Protein AF-A0A562V5W8-F1 (afdb_monomer_lite)

Radius of gyration: 15.0 Å; chains: 1; bounding box: 33×25×39 Å

Sequence (106 aa):
MSELDCLIMLSDASARGLRTVALLKEMVEERHVVHCRKMGVVFNRVQSGEDVLARSAGQIGVEIFGYVPQDPSVASYDLVGRSLAELPLDSAALEAVRGIVDNLGC

Secondary structure (DSSP, 8-state):
--EEEEEEEEEESSHHHHHHHHHHHHHHHTS-SSEEEEEEEEEEEE-S-HHHHHHHHHHHT-EEEEEEE--HHHHHHHHTT--GGGS-TT-HHHHHHHHHHHHH--

Structure (mmCIF, N/CA/C/O backbone):
data_AF-A0A562V5W8-F1
#
_entry.id   AF-A0A562V5W8-F1
#
loop_
_atom_site.group_PDB
_atom_site.id
_atom_site.type_symbol
_atom_site.label_atom_id
_atom_site.label_alt_id
_atom_site.label_comp_id
_atom_site.label_asym_id
_atom_site.label_entity_id
_atom_site.label_seq_id
_atom_site.pdbx_PDB_ins_code
_atom_site.Cartn_x
_atom_site.Cartn_y
_atom_site.Cartn_z
_atom_site.occupancy
_atom_site.B_iso_or_equiv
_atom_site.auth_seq_id
_atom_site.auth_comp_id
_atom_site.auth_asym_id
_atom_site.auth_atom_id
_atom_site.pdbx_PDB_model_num
ATOM 1 N N . MET A 1 1 ? -22.439 15.461 6.528 1.00 58.38 1 MET A N 1
ATOM 2 C CA . MET A 1 1 ? -21.117 14.807 6.633 1.00 58.38 1 MET A CA 1
ATOM 3 C C . MET A 1 1 ? -20.865 14.045 5.352 1.00 58.38 1 MET A C 1
ATOM 5 O O . MET A 1 1 ? -21.816 13.489 4.824 1.00 58.38 1 MET A O 1
ATOM 9 N N . SER A 1 2 ? -19.637 14.059 4.838 1.00 68.44 2 SER A N 1
ATOM 10 C CA . SER A 1 2 ? -19.242 13.179 3.736 1.00 68.44 2 SER A CA 1
ATOM 11 C C . SER A 1 2 ? -19.073 11.758 4.273 1.00 68.44 2 SER A C 1
ATOM 13 O O . SER A 1 2 ? -18.253 11.545 5.167 1.00 68.44 2 SER A O 1
ATOM 15 N N . GLU A 1 3 ? -19.861 10.817 3.760 1.00 83.81 3 GLU A N 1
ATOM 16 C CA . GLU A 1 3 ? -19.638 9.384 3.964 1.00 83.81 3 GLU A CA 1
ATOM 17 C C . GLU A 1 3 ? -18.676 8.864 2.896 1.00 83.81 3 GLU A C 1
ATOM 19 O O . GLU A 1 3 ? -18.797 9.221 1.723 1.00 83.81 3 GLU A O 1
ATOM 24 N N . LEU A 1 4 ? -17.727 8.027 3.309 1.00 88.44 4 LEU A N 1
ATOM 25 C CA . LEU A 1 4 ? -16.861 7.272 2.411 1.00 88.44 4 LEU A CA 1
ATOM 26 C C . LEU A 1 4 ? -17.211 5.784 2.493 1.00 88.44 4 LEU A C 1
ATOM 28 O O . LEU A 1 4 ? -17.340 5.223 3.581 1.00 88.44 4 LEU A O 1
ATOM 32 N N . ASP A 1 5 ? -17.297 5.105 1.357 1.00 91.31 5 ASP A N 1
ATOM 33 C CA . ASP A 1 5 ? -17.408 3.644 1.362 1.00 91.31 5 ASP A CA 1
ATOM 34 C C . ASP A 1 5 ? -16.081 3.002 1.790 1.00 91.31 5 ASP A C 1
ATOM 36 O O . ASP A 1 5 ? -16.054 2.155 2.685 1.00 91.31 5 ASP A O 1
ATOM 40 N N . CYS A 1 6 ? -14.961 3.483 1.243 1.00 92.44 6 CYS A N 1
ATOM 41 C CA . CYS A 1 6 ? -13.629 2.983 1.567 1.00 92.44 6 CYS A CA 1
ATOM 42 C C . CYS A 1 6 ? -12.610 4.107 1.770 1.00 92.44 6 CYS A C 1
ATOM 44 O O . CYS A 1 6 ? -12.483 5.007 0.940 1.00 92.44 6 CYS A O 1
ATOM 46 N N . LEU A 1 7 ? -11.841 4.014 2.854 1.00 94.06 7 LEU A N 1
ATOM 47 C CA . LEU A 1 7 ? -10.650 4.818 3.094 1.00 94.06 7 LEU A CA 1
ATOM 48 C C . LEU A 1 7 ? -9.394 3.963 2.889 1.00 94.06 7 LEU A C 1
ATOM 50 O O . LEU A 1 7 ? -9.064 3.105 3.708 1.00 94.06 7 LEU A O 1
ATOM 54 N N . ILE A 1 8 ? -8.672 4.237 1.805 1.00 95.88 8 ILE A N 1
ATOM 55 C CA . ILE A 1 8 ? -7.401 3.583 1.484 1.00 95.88 8 ILE A CA 1
ATOM 56 C C . ILE A 1 8 ? -6.258 4.528 1.848 1.00 95.88 8 ILE A C 1
ATOM 58 O O . ILE A 1 8 ? -6.101 5.594 1.252 1.00 95.88 8 ILE A O 1
ATOM 62 N N . MET A 1 9 ? -5.431 4.131 2.808 1.00 95.94 9 MET A N 1
ATOM 63 C CA . MET A 1 9 ? -4.215 4.852 3.167 1.00 95.94 9 MET A CA 1
ATOM 64 C C . MET A 1 9 ? -3.033 4.284 2.387 1.00 95.94 9 MET A C 1
ATOM 66 O O . MET A 1 9 ? -2.734 3.099 2.481 1.00 95.94 9 MET A O 1
ATOM 70 N N . LEU A 1 10 ? -2.328 5.127 1.637 1.00 96.50 10 LEU A N 1
ATOM 71 C CA . LEU A 1 10 ? -1.076 4.744 0.986 1.00 96.50 10 LEU A CA 1
ATOM 72 C C . LEU A 1 10 ? 0.097 5.085 1.904 1.00 96.50 10 LEU A C 1
ATOM 74 O O . LEU A 1 10 ? 0.217 6.220 2.365 1.00 96.50 10 LEU A O 1
ATOM 78 N N . SER A 1 11 ? 0.969 4.113 2.159 1.00 95.81 11 SER A N 1
ATOM 79 C CA . SER A 1 11 ? 2.133 4.299 3.028 1.00 95.81 11 SER A CA 1
ATOM 80 C C . SER A 1 11 ? 3.370 3.646 2.430 1.00 95.81 11 SER A C 1
ATOM 82 O O . SER A 1 11 ? 3.283 2.566 1.856 1.00 95.81 11 SER A O 1
ATOM 84 N N . ASP A 1 12 ? 4.532 4.280 2.546 1.00 90.81 12 ASP A N 1
ATOM 85 C CA . ASP A 1 12 ? 5.798 3.601 2.290 1.00 90.81 12 ASP A CA 1
ATOM 86 C C . ASP A 1 12 ? 6.057 2.530 3.363 1.00 90.81 12 ASP A C 1
ATOM 88 O O . ASP A 1 12 ? 5.568 2.621 4.490 1.00 90.81 12 ASP A O 1
ATOM 92 N N . ALA A 1 13 ? 6.853 1.512 3.030 1.00 89.81 13 ALA A N 1
ATOM 93 C CA . ALA A 1 13 ? 7.240 0.421 3.931 1.00 89.81 13 ALA A CA 1
ATOM 94 C C . ALA A 1 13 ? 8.220 0.863 5.046 1.00 89.81 13 ALA A C 1
ATOM 96 O O . ALA A 1 13 ? 9.279 0.266 5.239 1.00 89.81 13 ALA A O 1
ATOM 97 N N . SER A 1 14 ? 7.901 1.931 5.783 1.00 91.00 14 SER A N 1
ATOM 98 C CA . SER A 1 14 ? 8.726 2.462 6.867 1.00 91.00 14 SER A CA 1
ATOM 99 C C . SER A 1 14 ? 7.962 2.587 8.183 1.00 91.00 14 SER A C 1
ATOM 101 O O . SER A 1 14 ? 6.753 2.810 8.227 1.00 91.00 14 SER A O 1
ATOM 103 N N . ALA A 1 15 ? 8.696 2.524 9.298 1.00 89.75 15 ALA A N 1
ATOM 104 C CA . ALA A 1 15 ? 8.132 2.743 10.632 1.00 89.75 15 ALA A CA 1
ATOM 105 C C . ALA A 1 15 ? 7.478 4.132 10.782 1.00 89.75 15 ALA A C 1
ATOM 107 O O . ALA A 1 15 ? 6.534 4.303 11.551 1.00 89.75 15 ALA A O 1
ATOM 108 N N . ARG A 1 16 ? 7.971 5.132 10.037 1.00 92.50 16 ARG A N 1
ATOM 109 C CA . ARG A 1 16 ? 7.389 6.481 10.009 1.00 92.50 16 ARG A CA 1
ATOM 110 C C . ARG A 1 16 ? 6.057 6.485 9.267 1.00 92.50 16 ARG A C 1
ATOM 112 O O . ARG A 1 16 ? 5.097 7.031 9.800 1.00 92.50 16 ARG A O 1
ATOM 119 N N . GLY A 1 17 ? 5.994 5.838 8.102 1.00 93.81 17 GLY A N 1
ATOM 120 C CA . GLY A 1 17 ? 4.756 5.669 7.342 1.00 93.81 17 GLY A CA 1
ATOM 121 C C . GLY A 1 17 ? 3.67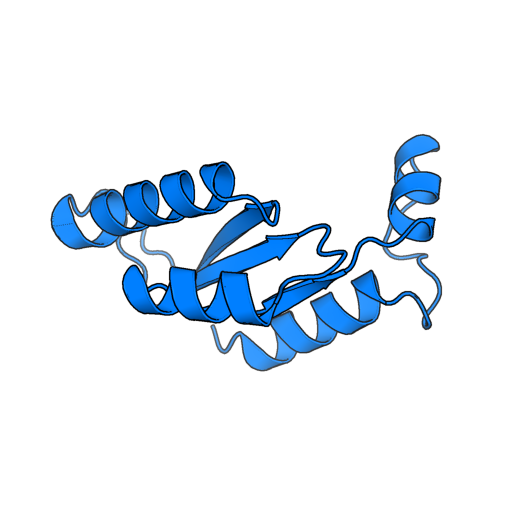2 4.991 8.179 1.00 93.81 17 GLY A C 1
ATOM 122 O O . GLY A 1 17 ? 2.559 5.504 8.297 1.00 93.81 17 GLY A O 1
ATOM 123 N N . LEU A 1 18 ? 4.035 3.918 8.881 1.00 93.62 18 LEU A N 1
ATOM 124 C CA . LEU A 1 18 ? 3.115 3.200 9.754 1.00 93.62 18 LEU A CA 1
ATOM 125 C C . LEU A 1 18 ? 2.609 4.048 10.935 1.00 93.62 18 LEU A C 1
ATOM 127 O O . LEU A 1 18 ? 1.434 3.987 11.294 1.00 93.62 18 LEU A O 1
ATOM 131 N N . ARG A 1 19 ? 3.471 4.883 11.528 1.00 94.62 19 ARG A N 1
ATOM 132 C CA . ARG A 1 19 ? 3.049 5.805 12.590 1.00 94.62 19 ARG A CA 1
ATOM 133 C C . ARG A 1 19 ? 2.017 6.814 12.086 1.00 94.62 19 ARG A C 1
ATOM 135 O O . ARG A 1 19 ? 1.077 7.124 12.810 1.00 94.62 19 ARG A O 1
ATOM 142 N N . THR A 1 20 ? 2.167 7.296 10.854 1.00 96.12 20 THR A N 1
ATOM 143 C CA . THR A 1 20 ? 1.165 8.160 10.216 1.00 96.12 20 THR A CA 1
ATOM 144 C C . THR A 1 20 ? -0.163 7.431 10.026 1.00 96.12 20 THR A C 1
ATOM 146 O O . THR A 1 20 ? -1.208 7.993 10.337 1.00 96.12 20 THR A O 1
ATOM 149 N N . VAL A 1 21 ? -0.134 6.168 9.590 1.00 97.00 21 VAL A N 1
ATOM 150 C CA . VAL A 1 21 ? -1.342 5.332 9.449 1.00 97.00 21 VAL A CA 1
ATOM 151 C C . VAL A 1 21 ? -2.073 5.178 10.787 1.00 97.00 21 VAL A C 1
ATOM 153 O O . VAL A 1 21 ? -3.291 5.327 10.835 1.00 97.00 21 VAL A O 1
ATOM 156 N N . ALA A 1 22 ? -1.345 4.959 11.887 1.00 95.62 22 ALA A N 1
ATOM 157 C CA . ALA A 1 22 ? -1.941 4.880 13.223 1.00 95.62 22 ALA A CA 1
ATOM 158 C C . ALA A 1 22 ? -2.660 6.179 13.630 1.00 95.62 22 ALA A C 1
ATOM 160 O O . ALA A 1 22 ? -3.769 6.130 14.155 1.00 95.62 22 ALA A O 1
ATOM 161 N N . LEU A 1 23 ? -2.054 7.337 13.345 1.00 95.25 23 LEU A N 1
ATOM 162 C CA . LEU A 1 23 ? -2.656 8.642 13.635 1.00 95.25 23 LEU A CA 1
ATOM 163 C C . LEU A 1 23 ? -3.926 8.880 12.809 1.00 95.25 23 LEU A C 1
ATOM 165 O O . LEU A 1 23 ? -4.922 9.364 13.337 1.00 95.25 23 LEU A O 1
ATOM 169 N N . LEU A 1 24 ? -3.912 8.523 11.521 1.00 94.50 24 LEU A N 1
ATOM 170 C CA . LEU A 1 24 ? -5.092 8.650 10.662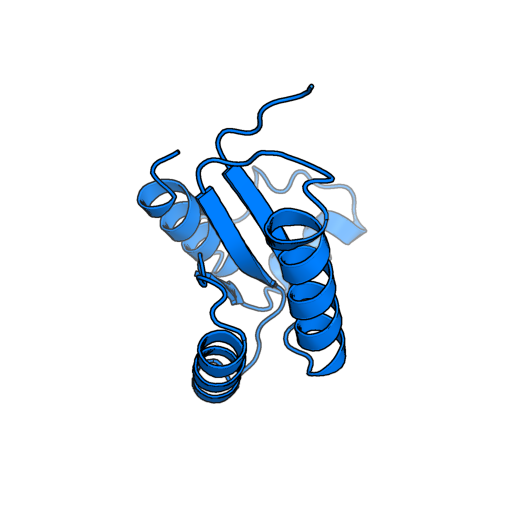 1.00 94.50 24 LEU A CA 1
ATOM 171 C C . LEU A 1 24 ? -6.235 7.751 11.142 1.00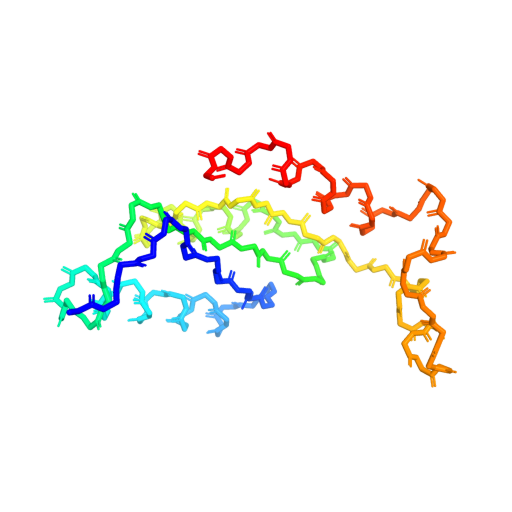 94.50 24 LEU A C 1
ATOM 173 O O . LEU A 1 24 ? -7.374 8.207 11.207 1.00 94.50 24 LEU A O 1
ATOM 177 N N . LYS A 1 25 ? -5.926 6.516 11.549 1.00 94.50 25 LYS A N 1
ATOM 178 C CA . LYS A 1 25 ? -6.901 5.602 12.151 1.00 94.50 25 LYS A CA 1
ATOM 179 C C . LYS A 1 25 ? -7.536 6.197 13.413 1.00 94.50 25 LYS A C 1
ATOM 181 O O . LYS A 1 25 ? -8.759 6.220 13.503 1.00 94.50 25 LYS A O 1
ATOM 186 N N . GLU A 1 26 ? -6.737 6.738 14.339 1.00 93.94 26 GLU A N 1
ATOM 187 C CA . GLU A 1 26 ? -7.238 7.426 15.547 1.00 93.94 26 GLU A CA 1
ATOM 188 C C . GLU A 1 26 ? -8.172 8.594 15.181 1.00 93.94 26 GLU A C 1
ATOM 190 O O . GLU A 1 26 ? -9.249 8.758 15.754 1.00 93.94 26 GLU A O 1
ATOM 195 N N . MET A 1 27 ? -7.801 9.405 14.186 1.00 92.38 27 MET A N 1
ATOM 196 C CA . MET A 1 27 ? -8.625 10.536 13.746 1.00 92.38 27 MET A CA 1
ATOM 197 C C . MET A 1 27 ? -9.978 10.102 13.165 1.00 92.38 27 MET A C 1
ATOM 199 O O . MET A 1 27 ? -10.976 10.805 13.338 1.00 92.38 27 MET A O 1
ATOM 203 N N . VAL A 1 28 ? -10.016 8.968 12.469 1.00 91.44 28 VAL A N 1
ATOM 204 C CA . VAL A 1 28 ? -11.242 8.426 11.876 1.00 91.44 28 VAL A CA 1
ATOM 205 C C . VAL A 1 28 ? -12.128 7.789 12.947 1.00 91.44 28 VAL A C 1
ATOM 207 O O . VAL A 1 28 ? -13.308 8.117 13.023 1.00 91.44 28 VAL A O 1
ATOM 210 N N . GLU A 1 29 ? -11.568 6.932 13.802 1.00 89.75 29 GLU A N 1
ATOM 211 C CA . GLU A 1 29 ? -12.336 6.148 14.779 1.00 89.75 29 GLU A CA 1
ATOM 212 C C . GLU A 1 29 ? -12.706 6.934 16.042 1.00 89.75 29 GLU A C 1
ATOM 214 O O . GLU A 1 29 ? -13.825 6.821 16.534 1.00 89.75 29 GLU A O 1
ATOM 219 N N . GLU A 1 30 ? -11.789 7.737 16.583 1.00 86.75 30 GLU A N 1
ATOM 220 C CA . GLU A 1 30 ? -12.007 8.421 17.863 1.00 86.75 30 GLU A CA 1
ATOM 221 C C . GLU A 1 30 ? -12.536 9.838 17.652 1.00 86.75 30 GLU A C 1
ATOM 223 O O . GLU A 1 30 ? -13.465 10.287 18.328 1.00 86.75 30 GLU A O 1
ATOM 228 N N . ARG A 1 31 ? -11.972 10.558 16.676 1.00 83.31 31 ARG A N 1
ATOM 229 C CA . ARG A 1 31 ? -12.305 11.972 16.434 1.00 83.31 31 ARG A CA 1
ATOM 230 C C . ARG A 1 31 ? -13.418 12.170 15.412 1.00 83.31 31 ARG A C 1
ATOM 2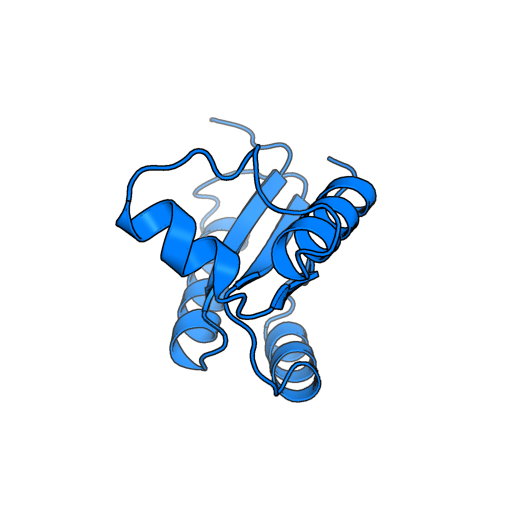32 O O . ARG A 1 31 ? -13.827 13.312 15.212 1.00 83.31 31 ARG A O 1
ATOM 239 N N . HIS A 1 32 ? -13.903 11.086 14.797 1.00 82.81 32 HIS A N 1
ATOM 240 C CA . HIS A 1 32 ? -15.030 11.077 13.860 1.00 82.81 32 HIS A CA 1
ATOM 241 C C . HIS A 1 32 ? -14.901 12.144 12.759 1.00 82.81 32 HIS A C 1
ATOM 243 O O . HIS A 1 32 ? -15.887 12.731 12.313 1.00 82.81 32 HIS A O 1
ATOM 249 N N . VAL A 1 33 ? -13.662 12.426 12.328 1.00 82.62 33 VAL A N 1
ATOM 250 C CA . VAL A 1 33 ? -13.381 13.460 11.316 1.00 82.62 33 VAL A CA 1
ATOM 251 C C . VAL A 1 33 ? -14.005 13.075 9.972 1.00 82.62 33 VAL A C 1
ATOM 253 O O . VAL A 1 33 ? -14.433 13.941 9.210 1.00 82.62 33 VAL A O 1
ATOM 256 N N . VAL A 1 34 ? -14.085 11.770 9.702 1.00 84.31 34 VAL A N 1
ATOM 257 C CA . VAL A 1 34 ? -14.722 11.165 8.531 1.00 84.31 34 VAL A CA 1
ATOM 258 C C . VAL A 1 34 ? -15.433 9.888 8.977 1.00 84.31 34 VAL A C 1
ATOM 260 O O . VAL A 1 34 ? -14.911 9.165 9.821 1.00 84.31 34 VAL A O 1
ATOM 263 N N . HIS A 1 35 ? -16.593 9.585 8.390 1.00 86.50 35 HIS A N 1
ATOM 264 C CA . HIS A 1 35 ? -17.218 8.269 8.523 1.00 86.50 35 HIS A CA 1
ATOM 265 C C . HIS A 1 35 ? -16.896 7.424 7.298 1.00 86.50 35 HIS A C 1
ATOM 267 O O . HIS A 1 35 ? -17.232 7.814 6.178 1.00 86.50 35 HIS A O 1
ATOM 273 N N . CYS A 1 36 ? -16.263 6.271 7.514 1.00 89.50 36 CYS A N 1
ATOM 274 C CA . CYS A 1 36 ? -15.990 5.300 6.462 1.00 89.50 36 CYS A CA 1
ATOM 275 C C . CYS A 1 36 ? -16.468 3.896 6.840 1.00 89.50 36 CYS A C 1
ATOM 277 O O . CYS A 1 36 ? -16.303 3.481 7.988 1.00 89.50 36 CYS A O 1
ATOM 279 N N . ARG A 1 37 ? -17.035 3.154 5.879 1.00 89.62 37 ARG A N 1
ATOM 280 C CA . ARG A 1 37 ? -17.482 1.765 6.106 1.00 89.62 37 ARG A CA 1
ATOM 281 C C . ARG A 1 37 ? -16.310 0.793 6.210 1.00 89.62 37 ARG A C 1
ATOM 283 O O . ARG A 1 37 ? -16.351 -0.120 7.028 1.00 89.62 37 ARG A O 1
ATOM 290 N N . LYS A 1 38 ? -15.272 1.001 5.396 1.00 92.56 38 LYS A N 1
ATOM 291 C CA . LYS A 1 38 ? -14.044 0.199 5.387 1.00 92.56 38 LYS A CA 1
ATOM 292 C C . LYS A 1 38 ? -12.814 1.106 5.400 1.00 92.56 38 LYS A C 1
ATOM 294 O O . LYS A 1 38 ? -12.807 2.141 4.737 1.00 92.56 38 LYS A O 1
ATOM 299 N N . MET A 1 39 ? -11.776 0.725 6.142 1.00 94.75 39 MET A N 1
ATOM 300 C CA . MET A 1 39 ? -10.517 1.469 6.224 1.00 94.75 39 MET A CA 1
ATOM 301 C C . MET A 1 39 ? -9.332 0.511 6.291 1.00 94.75 39 MET A C 1
ATOM 303 O O . MET A 1 39 ? -9.364 -0.461 7.038 1.00 94.75 39 MET A O 1
ATOM 307 N N . GLY A 1 40 ? -8.267 0.827 5.561 1.00 96.25 40 GLY A N 1
ATOM 308 C CA . GLY A 1 40 ? -7.056 0.020 5.563 1.00 96.25 40 GLY A CA 1
ATOM 309 C C . GLY A 1 40 ? -5.889 0.697 4.867 1.00 96.25 40 GLY A C 1
ATOM 310 O O . GLY A 1 40 ? -5.993 1.823 4.375 1.00 96.25 40 GLY A O 1
ATOM 311 N N . VAL A 1 41 ? -4.751 0.010 4.860 1.00 97.69 41 VAL A N 1
ATOM 312 C CA . VAL A 1 41 ? -3.489 0.499 4.304 1.00 97.69 41 VAL A CA 1
ATOM 313 C C . VAL A 1 41 ? -3.032 -0.353 3.123 1.00 97.69 41 VAL A C 1
ATOM 315 O O . VAL A 1 41 ? -3.093 -1.581 3.158 1.00 97.69 41 VAL A O 1
ATOM 318 N N . VAL A 1 42 ? -2.529 0.313 2.088 1.00 98.12 42 VAL A N 1
ATOM 319 C CA . VAL A 1 42 ? -1.721 -0.289 1.027 1.00 98.12 42 VAL A CA 1
ATOM 320 C C . VAL A 1 42 ? -0.281 0.173 1.219 1.00 98.12 42 VAL A C 1
ATOM 322 O O . VAL A 1 42 ? 0.009 1.374 1.175 1.00 98.12 42 VAL A O 1
ATOM 325 N N . PHE A 1 43 ? 0.630 -0.777 1.429 1.00 97.50 43 PHE A N 1
ATOM 326 C CA . PHE A 1 43 ? 2.056 -0.470 1.510 1.00 97.50 43 PHE A CA 1
ATOM 327 C C . PHE A 1 43 ? 2.653 -0.403 0.111 1.00 97.50 43 PHE A C 1
ATOM 329 O O . PHE A 1 43 ? 2.634 -1.382 -0.627 1.00 97.50 43 PHE A O 1
ATOM 336 N N . ASN A 1 44 ? 3.191 0.753 -0.254 1.00 95.38 44 ASN A N 1
ATOM 337 C CA . ASN A 1 44 ? 3.784 1.006 -1.557 1.00 95.38 44 ASN A CA 1
ATOM 338 C C . ASN A 1 44 ? 5.311 0.861 -1.516 1.00 95.38 44 ASN A C 1
ATOM 340 O O . ASN A 1 44 ? 5.945 1.128 -0.490 1.00 95.38 44 ASN A O 1
ATOM 344 N N . ARG A 1 45 ? 5.903 0.522 -2.668 1.00 93.44 45 ARG A N 1
ATOM 345 C CA . ARG A 1 45 ? 7.357 0.400 -2.873 1.00 93.44 45 ARG A CA 1
ATOM 346 C C . ARG A 1 45 ? 8.012 -0.595 -1.914 1.00 93.44 45 ARG A C 1
ATOM 348 O O . ARG A 1 45 ? 9.120 -0.373 -1.421 1.00 93.44 45 ARG A O 1
ATOM 355 N N . VAL A 1 46 ? 7.312 -1.689 -1.630 1.00 94.81 46 VAL A N 1
ATOM 356 C CA . VAL A 1 46 ? 7.799 -2.733 -0.729 1.00 94.81 46 VAL A CA 1
ATOM 357 C C . VAL A 1 46 ? 8.916 -3.499 -1.439 1.00 94.81 46 VAL A C 1
ATOM 359 O O . VAL A 1 46 ? 8.753 -3.960 -2.565 1.00 94.81 46 VAL A O 1
ATOM 362 N N . GLN A 1 47 ? 10.084 -3.578 -0.807 1.00 93.12 47 GLN A N 1
ATOM 363 C CA . GLN A 1 47 ? 11.227 -4.353 -1.315 1.00 93.12 47 GLN A CA 1
ATOM 364 C C . GLN A 1 47 ? 11.450 -5.632 -0.504 1.00 93.12 47 GLN A C 1
ATOM 366 O O . GLN A 1 47 ? 11.993 -6.603 -1.015 1.00 93.12 47 GLN A O 1
ATOM 371 N N . SER A 1 48 ? 11.100 -5.591 0.782 1.00 91.38 48 SER A N 1
ATOM 372 C CA . SER A 1 48 ? 11.124 -6.708 1.725 1.00 91.38 48 SER A CA 1
ATOM 373 C C . SER A 1 48 ? 10.458 -6.278 3.035 1.00 91.38 48 SER A C 1
ATOM 375 O O . SER A 1 48 ? 10.230 -5.085 3.266 1.00 91.38 48 SER A O 1
ATOM 377 N N . GLY A 1 49 ? 10.212 -7.237 3.927 1.00 90.69 49 GLY A N 1
ATOM 378 C CA . GLY A 1 49 ? 9.785 -6.967 5.301 1.00 90.69 49 GLY A CA 1
ATOM 379 C C . GLY A 1 49 ? 8.271 -6.977 5.501 1.00 90.69 49 GLY A C 1
ATOM 380 O O . GLY A 1 49 ? 7.788 -6.441 6.497 1.00 90.69 49 GLY A O 1
ATOM 381 N N . GLU A 1 50 ? 7.532 -7.615 4.599 1.00 93.81 50 GLU A N 1
ATOM 382 C CA . GLU A 1 50 ? 6.086 -7.827 4.655 1.00 93.81 50 GLU A CA 1
ATOM 383 C C . GLU A 1 50 ? 5.659 -8.401 6.009 1.00 93.81 50 GLU A C 1
ATOM 385 O O . GLU A 1 50 ? 4.736 -7.877 6.625 1.00 93.81 50 GLU A O 1
ATOM 390 N N . ASP A 1 51 ? 6.395 -9.382 6.541 1.00 95.06 51 ASP A N 1
ATOM 391 C CA . ASP A 1 51 ? 6.126 -9.975 7.858 1.00 95.06 51 ASP A CA 1
ATOM 392 C C . ASP A 1 51 ? 6.231 -8.958 9.001 1.00 95.06 51 ASP A C 1
ATOM 394 O O . ASP A 1 51 ? 5.483 -9.011 9.979 1.00 95.06 51 ASP A O 1
ATOM 398 N N . VAL A 1 52 ? 7.198 -8.040 8.913 1.00 94.31 52 VAL A N 1
ATOM 399 C CA . VAL A 1 52 ? 7.387 -6.984 9.914 1.00 94.31 52 VAL A CA 1
ATOM 400 C C . VAL A 1 52 ? 6.230 -5.996 9.821 1.00 94.31 52 VAL A C 1
ATOM 402 O O . VAL A 1 52 ? 5.617 -5.687 10.841 1.00 94.31 52 VAL A O 1
ATOM 405 N N . LEU A 1 53 ? 5.894 -5.559 8.604 1.00 94.44 53 LEU A N 1
ATOM 406 C CA . LEU A 1 53 ? 4.769 -4.662 8.342 1.00 94.44 53 LEU A CA 1
ATOM 407 C C . LEU A 1 53 ? 3.444 -5.273 8.802 1.00 94.44 53 LEU A C 1
ATOM 409 O O . LEU A 1 53 ? 2.666 -4.587 9.457 1.00 94.44 53 LEU A O 1
ATOM 413 N N . ALA A 1 54 ? 3.217 -6.560 8.531 1.00 95.75 54 ALA A N 1
ATOM 414 C CA . ALA A 1 54 ? 2.025 -7.289 8.947 1.00 95.75 54 ALA A CA 1
ATOM 415 C C . ALA A 1 54 ? 1.886 -7.317 10.471 1.00 95.75 54 ALA A C 1
ATOM 417 O O . ALA A 1 54 ? 0.833 -6.970 11.008 1.00 95.75 54 ALA A O 1
ATOM 418 N N . ARG A 1 55 ? 2.967 -7.655 11.189 1.00 96.25 55 ARG A N 1
ATOM 419 C CA . ARG A 1 55 ? 2.967 -7.626 12.659 1.00 96.25 55 ARG A CA 1
ATOM 420 C C . ARG A 1 55 ? 2.681 -6.229 13.198 1.00 96.25 55 ARG A C 1
ATOM 422 O O . ARG A 1 55 ? 1.867 -6.086 14.106 1.00 96.25 55 ARG A O 1
ATOM 429 N N . SER A 1 56 ? 3.339 -5.206 12.661 1.00 94.81 56 SER A N 1
ATOM 430 C CA . SER A 1 56 ? 3.187 -3.843 13.165 1.00 94.81 56 SER A CA 1
ATOM 431 C C . SER A 1 56 ? 1.817 -3.237 12.828 1.00 94.81 56 SER A C 1
ATOM 433 O O . SER A 1 56 ? 1.233 -2.563 13.672 1.00 94.81 56 SER A O 1
ATOM 435 N N . ALA A 1 57 ? 1.254 -3.526 11.653 1.00 95.56 57 ALA A N 1
ATOM 436 C CA . ALA A 1 57 ? -0.124 -3.170 11.315 1.00 95.56 57 ALA A CA 1
ATOM 437 C C . ALA A 1 57 ? -1.132 -3.873 12.240 1.00 95.56 57 ALA A C 1
ATOM 439 O O . ALA A 1 57 ? -2.047 -3.228 12.752 1.00 95.56 57 ALA A O 1
ATOM 440 N N . GLY A 1 58 ? -0.904 -5.155 12.548 1.00 96.06 58 GLY A N 1
ATOM 441 C CA . GLY A 1 58 ? -1.704 -5.909 13.516 1.00 96.06 58 GLY A CA 1
ATOM 442 C C . GLY A 1 58 ? -1.684 -5.303 14.924 1.00 96.06 58 GLY A C 1
ATOM 443 O O . GLY A 1 58 ? -2.722 -5.239 15.572 1.00 96.06 58 GLY A O 1
ATOM 444 N N . GLN A 1 59 ? -0.539 -4.782 15.380 1.00 94.94 59 GLN A N 1
ATOM 445 C CA . GLN A 1 59 ? -0.435 -4.073 16.667 1.00 94.94 59 GLN A CA 1
ATOM 446 C C . GLN A 1 59 ? -1.246 -2.769 16.707 1.00 94.94 59 GLN A C 1
ATOM 448 O O . GLN A 1 59 ? -1.726 -2.381 17.768 1.00 94.94 59 GLN A O 1
ATOM 453 N N . ILE A 1 60 ? -1.393 -2.096 15.565 1.00 94.00 60 ILE A N 1
ATOM 454 C CA . ILE A 1 60 ? -2.184 -0.862 15.417 1.00 94.00 60 ILE A CA 1
ATOM 455 C C . ILE A 1 60 ? -3.674 -1.179 15.192 1.00 94.00 60 ILE A C 1
ATOM 457 O O . ILE A 1 60 ? -4.536 -0.321 15.386 1.00 94.00 60 ILE A O 1
ATOM 461 N N . GLY A 1 61 ? -3.985 -2.414 14.790 1.00 95.44 61 GLY A N 1
ATOM 462 C CA . GLY A 1 61 ? -5.330 -2.847 14.427 1.00 95.44 61 GLY A CA 1
ATOM 463 C C . GLY A 1 61 ? -5.806 -2.273 13.092 1.00 95.44 61 GLY A C 1
ATOM 464 O O . GLY A 1 61 ? -7.001 -2.059 12.928 1.00 95.44 61 GLY A O 1
ATOM 465 N N . VAL A 1 62 ? -4.893 -1.963 12.164 1.00 95.62 62 VAL A N 1
ATOM 466 C CA . VAL A 1 62 ? -5.247 -1.484 10.818 1.00 95.62 62 VAL A CA 1
ATOM 467 C C . VAL A 1 62 ? -5.261 -2.647 9.825 1.00 95.62 62 VAL A C 1
ATOM 469 O O . VAL A 1 62 ? -4.323 -3.445 9.789 1.00 95.62 62 VAL A O 1
ATOM 472 N N . GLU A 1 63 ? -6.321 -2.748 9.018 1.00 95.94 63 GLU A N 1
ATOM 473 C CA . GLU A 1 63 ? -6.414 -3.741 7.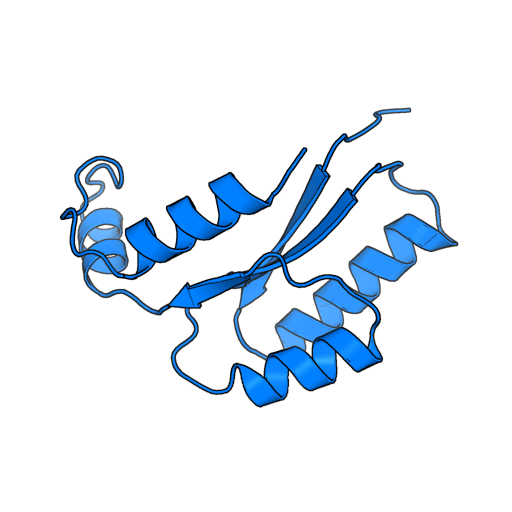942 1.00 95.94 63 GLU A CA 1
ATOM 474 C C . GLU A 1 63 ? -5.384 -3.430 6.851 1.00 95.94 63 GLU A C 1
ATOM 476 O O . GLU A 1 63 ? -5.201 -2.276 6.460 1.00 95.94 63 GLU A O 1
ATOM 481 N N . ILE A 1 64 ? -4.709 -4.459 6.345 1.00 97.00 64 ILE A N 1
ATOM 482 C CA . ILE A 1 6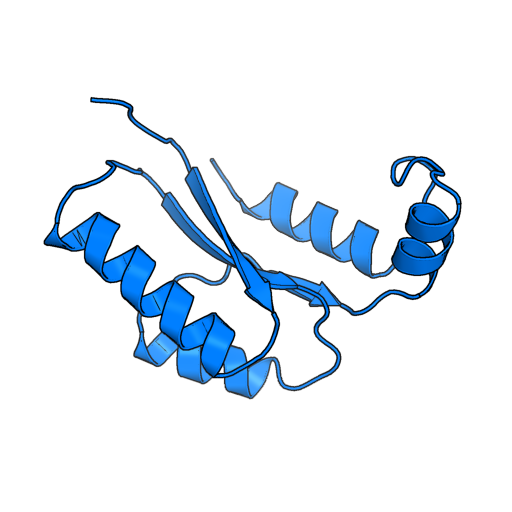4 ? -3.804 -4.331 5.204 1.00 97.00 64 ILE A CA 1
ATOM 483 C C . ILE A 1 64 ? -4.565 -4.775 3.964 1.00 97.00 64 ILE A C 1
ATOM 485 O O . ILE A 1 64 ? -4.918 -5.944 3.842 1.00 97.00 64 ILE A O 1
ATOM 489 N N . PHE A 1 65 ? -4.784 -3.850 3.036 1.00 97.56 65 PHE A N 1
ATOM 490 C CA . PHE A 1 65 ? -5.404 -4.156 1.748 1.00 97.56 65 PHE A CA 1
ATOM 491 C C . PHE A 1 65 ? -4.412 -4.784 0.769 1.00 97.56 65 PHE A C 1
ATOM 493 O O . PHE A 1 65 ? -4.816 -5.533 -0.113 1.00 97.56 65 PHE A O 1
ATOM 500 N N . GLY A 1 66 ? -3.113 -4.522 0.943 1.00 97.31 66 GLY A N 1
ATOM 501 C CA . GLY A 1 66 ? -2.053 -5.275 0.281 1.00 97.31 66 GLY A CA 1
ATOM 502 C C . GLY A 1 66 ? -0.723 -4.537 0.200 1.00 97.31 66 GLY A C 1
ATOM 503 O O . GLY A 1 66 ? -0.514 -3.492 0.823 1.00 97.31 66 GLY A O 1
ATOM 504 N N . TYR A 1 67 ? 0.178 -5.112 -0.591 1.00 97.50 67 TYR A N 1
ATOM 505 C CA . TYR A 1 67 ? 1.545 -4.645 -0.788 1.00 97.50 67 TYR A CA 1
ATOM 506 C C . TYR A 1 67 ? 1.788 -4.437 -2.279 1.00 97.50 67 TYR A C 1
ATOM 508 O O . TYR A 1 67 ? 1.590 -5.355 -3.069 1.00 97.50 67 TYR A O 1
ATOM 516 N N . VAL A 1 68 ? 2.236 -3.246 -2.660 1.00 97.19 68 VAL A N 1
ATOM 517 C CA . VAL A 1 68 ? 2.702 -2.953 -4.015 1.00 97.19 68 VAL A CA 1
ATOM 518 C C . VAL A 1 68 ? 4.230 -3.002 -3.996 1.00 97.19 68 VAL A C 1
ATOM 520 O O . VAL A 1 68 ? 4.854 -2.188 -3.297 1.00 97.19 68 VAL A O 1
ATOM 523 N N . PRO A 1 69 ? 4.856 -3.948 -4.717 1.00 95.94 69 PRO A N 1
ATOM 524 C CA . PRO A 1 69 ? 6.301 -4.080 -4.722 1.00 95.94 69 PRO A CA 1
ATOM 525 C C . PRO A 1 69 ? 6.967 -2.894 -5.424 1.00 95.94 69 PRO A C 1
ATOM 527 O O . PRO A 1 69 ? 6.366 -2.195 -6.243 1.00 95.94 69 PRO A O 1
ATOM 530 N N . GLN A 1 70 ? 8.242 -2.665 -5.116 1.00 95.00 70 GLN A N 1
ATOM 531 C CA . GLN A 1 70 ? 9.062 -1.739 -5.889 1.00 95.00 70 GLN A CA 1
ATOM 532 C C . GLN A 1 70 ? 9.223 -2.263 -7.324 1.00 95.00 70 GLN A C 1
ATOM 534 O O . GLN A 1 70 ? 9.819 -3.315 -7.540 1.00 95.00 70 GLN A O 1
ATOM 539 N N . ASP A 1 71 ? 8.750 -1.490 -8.301 1.00 94.81 71 ASP A N 1
ATOM 540 C CA . ASP A 1 71 ? 8.809 -1.847 -9.719 1.00 94.81 71 ASP A CA 1
ATOM 541 C C . ASP A 1 71 ? 9.549 -0.756 -10.523 1.00 94.81 71 ASP A C 1
ATOM 543 O O . ASP A 1 71 ? 9.077 0.386 -10.609 1.00 94.81 71 ASP A O 1
ATOM 547 N N . PRO A 1 72 ? 10.723 -1.063 -11.110 1.00 93.50 72 PRO A N 1
ATOM 548 C CA . PRO A 1 72 ? 11.476 -0.113 -11.927 1.00 93.50 72 PRO A CA 1
ATOM 549 C C . PRO A 1 72 ? 10.717 0.386 -13.163 1.00 93.50 72 PRO A C 1
ATOM 551 O O . PRO A 1 72 ? 10.951 1.516 -13.599 1.00 93.50 72 PRO A O 1
ATOM 554 N N . SER A 1 73 ? 9.809 -0.422 -13.724 1.00 94.12 73 SER A N 1
ATOM 555 C CA . SER A 1 73 ? 9.033 -0.037 -14.906 1.00 94.12 73 SER A CA 1
ATOM 556 C C . SER A 1 73 ? 8.134 1.160 -14.599 1.00 94.12 73 SER A C 1
ATOM 558 O O . SER A 1 73 ? 8.159 2.138 -15.346 1.00 94.12 73 SER A O 1
ATOM 560 N N . VAL A 1 74 ? 7.476 1.160 -13.434 1.00 95.00 74 VAL A N 1
ATOM 561 C CA . VAL A 1 74 ? 6.661 2.280 -12.940 1.00 95.00 74 VAL A CA 1
ATOM 562 C C . VAL A 1 74 ? 7.484 3.564 -12.881 1.00 95.00 74 VAL A C 1
ATOM 564 O O . VAL A 1 74 ? 7.071 4.579 -13.434 1.00 95.00 74 VAL A O 1
ATOM 567 N N . ALA A 1 75 ? 8.676 3.516 -12.277 1.00 92.19 75 ALA A N 1
ATOM 568 C CA . ALA A 1 75 ? 9.548 4.685 -12.171 1.00 92.19 75 ALA A CA 1
ATOM 569 C C . ALA A 1 75 ? 10.014 5.196 -13.545 1.00 92.19 75 ALA A C 1
ATOM 571 O O . ALA A 1 75 ? 10.062 6.401 -13.771 1.00 92.19 75 ALA A O 1
ATOM 572 N N . SER A 1 76 ? 10.343 4.292 -14.474 1.00 94.81 76 SER A N 1
ATOM 573 C CA . SER A 1 76 ? 10.779 4.675 -15.822 1.00 94.81 76 SER A CA 1
ATOM 574 C C . SER A 1 76 ? 9.664 5.312 -16.657 1.00 94.81 76 SER A C 1
ATOM 576 O O . SER A 1 76 ? 9.936 6.244 -17.409 1.00 94.81 76 SER A O 1
ATOM 578 N N . TYR A 1 77 ? 8.419 4.845 -16.508 1.00 96.50 77 TYR A N 1
ATOM 579 C CA . TYR A 1 77 ? 7.258 5.394 -17.210 1.00 96.50 77 TYR A CA 1
ATOM 580 C C . TYR A 1 77 ? 6.882 6.759 -16.634 1.00 96.50 77 TYR A C 1
ATOM 582 O O . TYR A 1 77 ? 6.715 7.712 -17.394 1.00 96.50 77 TYR A O 1
ATOM 590 N N . ASP A 1 78 ? 6.840 6.867 -15.303 1.00 93.94 78 ASP A N 1
ATOM 591 C CA . ASP A 1 78 ? 6.582 8.122 -14.591 1.00 93.94 78 ASP A CA 1
ATOM 592 C C . ASP A 1 78 ? 7.604 9.206 -14.973 1.00 93.94 78 ASP A C 1
ATOM 594 O O . ASP A 1 78 ? 7.230 10.326 -15.318 1.00 93.94 78 ASP A O 1
ATOM 598 N N . LEU A 1 79 ? 8.894 8.847 -15.041 1.00 95.50 79 LEU A N 1
ATOM 599 C CA . LEU A 1 79 ? 9.984 9.772 -15.374 1.00 95.50 79 LEU A CA 1
ATOM 600 C C . LEU A 1 79 ? 9.823 10.452 -16.743 1.00 95.50 79 LEU A C 1
ATOM 602 O O . LEU A 1 79 ? 10.240 11.598 -16.910 1.00 95.50 79 LEU A O 1
ATOM 606 N N . VAL A 1 80 ? 9.247 9.758 -17.726 1.00 96.75 80 VAL A N 1
ATOM 607 C CA . VAL A 1 80 ? 9.050 10.285 -19.089 1.00 96.75 80 VAL A CA 1
ATOM 608 C C . VAL A 1 80 ? 7.605 10.720 -19.358 1.00 96.75 80 VAL A C 1
ATOM 610 O O . VAL A 1 80 ? 7.267 11.037 -20.497 1.00 96.75 80 VAL A O 1
ATOM 613 N N . GLY A 1 81 ? 6.746 10.732 -18.332 1.00 94.88 81 GLY A N 1
ATOM 614 C CA . GLY A 1 81 ? 5.332 11.096 -18.456 1.00 94.88 81 GLY A CA 1
ATOM 615 C C . GLY A 1 81 ? 4.504 10.103 -19.275 1.00 94.88 81 GLY A C 1
ATOM 616 O O . GLY A 1 81 ? 3.487 10.476 -19.861 1.00 94.88 81 GLY A O 1
ATOM 617 N N . ARG A 1 82 ? 4.942 8.843 -19.358 1.00 96.19 82 ARG A N 1
ATOM 618 C CA . ARG A 1 82 ? 4.229 7.786 -20.077 1.00 96.19 82 ARG A CA 1
ATOM 619 C C . ARG A 1 82 ? 3.117 7.207 -19.205 1.00 96.19 82 ARG A C 1
ATOM 621 O O . ARG A 1 82 ? 3.290 7.009 -18.006 1.00 96.19 82 ARG A O 1
ATOM 628 N N . SER A 1 83 ? 1.975 6.903 -19.821 1.00 95.19 83 SER A N 1
ATOM 629 C CA . SER A 1 83 ? 0.812 6.346 -19.124 1.00 95.19 83 SER A CA 1
ATOM 630 C C . SER A 1 83 ? 1.136 5.020 -18.426 1.00 95.19 83 SER A C 1
ATOM 632 O O . SER A 1 83 ? 1.592 4.076 -19.068 1.00 95.19 83 SER A O 1
ATOM 634 N N . LEU A 1 84 ? 0.820 4.910 -17.129 1.00 93.31 84 LEU A N 1
ATOM 635 C CA . LEU A 1 84 ? 0.946 3.653 -16.376 1.00 93.31 84 LEU A CA 1
ATOM 636 C C . LEU A 1 84 ? -0.065 2.582 -16.827 1.00 93.31 84 LEU A C 1
ATOM 638 O O . LEU A 1 84 ? 0.118 1.405 -16.533 1.00 93.31 84 LEU A O 1
ATOM 642 N N . ALA A 1 85 ? -1.106 2.956 -17.580 1.00 90.81 85 ALA A N 1
ATOM 643 C CA . ALA A 1 85 ? -2.016 1.987 -18.197 1.00 90.81 85 ALA A CA 1
ATOM 644 C C . ALA A 1 85 ? -1.337 1.155 -19.302 1.00 90.81 85 ALA A C 1
ATOM 646 O O . ALA A 1 85 ? -1.856 0.114 -19.694 1.00 90.81 85 ALA A O 1
ATOM 647 N N . GLU A 1 86 ? -0.182 1.609 -19.795 1.00 93.50 86 GLU A N 1
ATOM 648 C CA . GLU A 1 86 ? 0.641 0.904 -20.780 1.00 93.50 86 GLU A CA 1
ATOM 649 C C . GLU A 1 86 ? 1.739 0.048 -20.136 1.00 93.50 86 GLU A C 1
ATOM 651 O O . GLU A 1 86 ? 2.620 -0.442 -20.847 1.00 93.50 86 GLU A O 1
ATOM 656 N N . LEU A 1 87 ? 1.733 -0.102 -18.805 1.00 94.75 87 LEU A N 1
ATOM 657 C CA . LEU A 1 87 ? 2.688 -0.976 -18.135 1.00 94.75 87 LEU A CA 1
ATOM 658 C C . LEU A 1 87 ? 2.603 -2.401 -18.707 1.00 94.75 87 LEU A C 1
ATOM 660 O O . LEU A 1 87 ? 1.504 -2.879 -19.016 1.00 94.75 87 LEU A O 1
ATOM 664 N N . PRO A 1 88 ? 3.748 -3.091 -18.834 1.00 92.50 88 PRO A N 1
ATOM 665 C CA . PRO A 1 88 ? 3.772 -4.491 -19.228 1.00 92.50 88 PRO A CA 1
ATOM 666 C C . PRO A 1 88 ? 2.857 -5.345 -18.339 1.00 92.50 88 PRO A C 1
ATOM 668 O O . PRO A 1 88 ? 2.728 -5.094 -17.140 1.00 92.50 88 PRO A O 1
ATOM 671 N N . LEU A 1 89 ? 2.218 -6.366 -18.919 1.00 88.88 89 LEU A N 1
ATOM 672 C CA . LEU A 1 89 ? 1.301 -7.247 -18.179 1.00 88.88 89 LEU A CA 1
ATOM 673 C C . LEU A 1 89 ? 1.999 -8.050 -17.070 1.00 88.88 89 LEU A C 1
ATOM 675 O O . LEU A 1 89 ? 1.320 -8.511 -16.159 1.00 88.88 89 LEU A O 1
ATOM 679 N N . ASP A 1 90 ? 3.318 -8.201 -17.153 1.00 89.56 90 ASP A N 1
ATOM 680 C CA . ASP A 1 90 ? 4.206 -8.827 -16.171 1.00 89.56 90 ASP A CA 1
ATOM 681 C C . ASP A 1 90 ? 4.789 -7.828 -15.149 1.00 89.56 90 ASP A C 1
ATOM 683 O O . ASP A 1 90 ? 5.665 -8.187 -14.364 1.00 89.56 90 ASP A O 1
ATOM 687 N N . SER A 1 91 ? 4.314 -6.574 -15.123 1.00 95.19 91 SER A N 1
ATOM 688 C CA . SER A 1 91 ? 4.641 -5.625 -14.053 1.00 95.19 91 SER A CA 1
ATOM 689 C C . SER A 1 91 ? 4.109 -6.141 -12.716 1.00 95.19 91 SER A C 1
ATOM 691 O O . SER A 1 91 ? 2.898 -6.229 -12.500 1.00 95.19 91 SER A O 1
ATOM 693 N N . ALA A 1 92 ? 5.023 -6.413 -11.784 1.00 94.69 92 ALA A N 1
ATOM 694 C CA . ALA A 1 92 ? 4.683 -6.880 -10.443 1.00 94.69 92 ALA A CA 1
ATOM 695 C C . ALA A 1 92 ? 3.837 -5.850 -9.674 1.00 94.69 92 ALA A C 1
ATOM 697 O O . ALA A 1 92 ? 2.959 -6.221 -8.896 1.00 94.69 92 ALA A O 1
ATOM 698 N N . ALA A 1 93 ? 4.063 -4.550 -9.906 1.00 95.81 93 ALA A N 1
ATOM 699 C CA . ALA A 1 93 ? 3.220 -3.508 -9.325 1.00 95.81 93 ALA A CA 1
ATOM 700 C C . ALA A 1 93 ? 1.794 -3.541 -9.896 1.00 95.81 93 ALA A C 1
ATOM 702 O O . ALA A 1 93 ? 0.833 -3.423 -9.135 1.00 95.81 93 ALA A O 1
ATOM 703 N N . LEU A 1 94 ? 1.643 -3.727 -11.213 1.00 95.19 94 LEU A N 1
ATOM 704 C CA . LEU A 1 94 ? 0.330 -3.817 -11.854 1.00 95.19 94 LEU A CA 1
ATOM 705 C C . LEU A 1 94 ? -0.444 -5.059 -11.394 1.00 95.19 94 LEU A C 1
ATOM 707 O O . LEU A 1 94 ? -1.635 -4.960 -11.099 1.00 95.19 94 LEU A O 1
ATOM 711 N N . GLU A 1 95 ? 0.222 -6.211 -11.314 1.00 95.06 95 GLU A N 1
ATOM 712 C CA . GLU A 1 95 ? -0.367 -7.456 -10.812 1.00 95.06 95 GLU A CA 1
ATOM 713 C C . GLU A 1 95 ? -0.845 -7.302 -9.362 1.00 95.06 95 GLU A C 1
ATOM 715 O O . GLU A 1 95 ? -1.999 -7.606 -9.054 1.00 95.06 95 GLU A O 1
ATOM 720 N N . ALA A 1 96 ? -0.001 -6.738 -8.490 1.00 96.31 96 ALA A N 1
ATOM 721 C CA . ALA A 1 96 ? -0.353 -6.491 -7.097 1.00 96.31 96 ALA A CA 1
ATOM 722 C C . ALA A 1 96 ? -1.561 -5.553 -6.961 1.00 96.31 96 ALA A C 1
ATOM 724 O O . ALA A 1 96 ? -2.488 -5.844 -6.207 1.00 96.31 96 ALA A O 1
ATOM 725 N N . VAL A 1 97 ? -1.592 -4.447 -7.713 1.00 95.44 97 VAL A N 1
ATOM 726 C CA . VAL A 1 97 ? -2.717 -3.500 -7.682 1.00 95.44 97 VAL A CA 1
ATOM 727 C C . VAL A 1 97 ? -4.016 -4.161 -8.139 1.00 95.44 97 VAL A C 1
ATOM 729 O O . VAL A 1 97 ? -5.046 -3.943 -7.505 1.00 95.44 97 VAL A O 1
ATOM 732 N N . ARG A 1 98 ? -3.985 -4.996 -9.187 1.00 94.19 98 ARG A N 1
ATOM 733 C CA . ARG A 1 98 ? -5.171 -5.754 -9.626 1.00 94.19 98 ARG A CA 1
ATOM 734 C C . ARG A 1 98 ? -5.697 -6.655 -8.513 1.00 94.19 98 ARG A C 1
ATOM 736 O O . ARG A 1 98 ? -6.870 -6.561 -8.172 1.00 94.19 98 ARG A O 1
ATOM 743 N N . GLY A 1 99 ? -4.815 -7.429 -7.880 1.00 96.00 99 GLY A N 1
ATOM 744 C CA . GLY A 1 99 ? -5.193 -8.281 -6.752 1.00 96.00 99 GLY A CA 1
ATOM 745 C C . GLY A 1 99 ? -5.757 -7.496 -5.562 1.00 96.00 99 GLY A C 1
ATOM 746 O O . GLY A 1 99 ? -6.715 -7.938 -4.933 1.00 96.00 99 GLY A O 1
ATOM 747 N N . ILE A 1 100 ? -5.211 -6.316 -5.258 1.00 96.56 100 ILE A N 1
ATOM 748 C CA . ILE A 1 100 ? -5.728 -5.443 -4.192 1.00 96.56 100 ILE A CA 1
ATOM 749 C C . ILE A 1 100 ? -7.147 -4.967 -4.522 1.00 96.56 100 ILE A C 1
ATOM 751 O O . ILE A 1 100 ? -8.029 -5.038 -3.668 1.00 96.56 100 ILE A O 1
ATOM 755 N N . VAL A 1 101 ? -7.377 -4.505 -5.754 1.00 94.38 101 VAL A N 1
ATOM 756 C CA . VAL A 1 101 ? -8.686 -4.005 -6.200 1.00 94.38 101 VAL A CA 1
ATOM 757 C C . VAL A 1 101 ? -9.737 -5.116 -6.191 1.00 94.38 101 VAL A C 1
ATOM 759 O O . VAL A 1 101 ? -10.826 -4.902 -5.662 1.00 94.38 101 VAL A O 1
ATOM 762 N N . ASP A 1 102 ? -9.399 -6.309 -6.682 1.00 94.88 102 ASP A N 1
ATOM 763 C CA . ASP A 1 102 ? -10.319 -7.453 -6.720 1.00 94.88 102 ASP A CA 1
ATOM 764 C C . ASP A 1 102 ? -10.772 -7.891 -5.312 1.00 94.88 102 ASP A C 1
ATOM 766 O O . ASP A 1 102 ? -11.893 -8.369 -5.133 1.00 94.88 102 ASP A O 1
ATOM 770 N N . ASN A 1 103 ? -9.927 -7.685 -4.296 1.00 93.38 103 ASN A N 1
ATOM 771 C CA . ASN A 1 103 ? -10.202 -8.054 -2.904 1.00 93.38 103 ASN A CA 1
ATOM 772 C C . ASN A 1 103 ? -10.740 -6.897 -2.041 1.00 93.38 103 ASN A C 1
ATOM 774 O O . ASN A 1 103 ? -11.107 -7.110 -0.881 1.00 93.38 103 ASN A O 1
ATOM 778 N N . LEU A 1 104 ? -10.787 -5.669 -2.569 1.00 90.31 104 LEU A N 1
ATOM 779 C CA . LEU A 1 104 ? -11.112 -4.481 -1.778 1.00 90.31 104 LEU A CA 1
ATOM 780 C C . LEU A 1 104 ? -12.559 -4.513 -1.262 1.00 90.31 104 LEU A C 1
ATOM 782 O O . LEU A 1 104 ? -12.809 -4.109 -0.124 1.00 90.31 104 LEU A O 1
ATOM 786 N N . GLY A 1 105 ? -13.488 -5.043 -2.065 1.00 81.25 105 GLY A N 1
ATOM 787 C CA . GLY A 1 105 ? -14.868 -5.342 -1.659 1.00 81.25 105 GLY A CA 1
ATOM 788 C C . GLY A 1 105 ? -15.660 -4.133 -1.155 1.00 81.25 105 GLY A C 1
ATOM 789 O O . GLY A 1 105 ? -16.423 -4.266 -0.198 1.00 81.25 105 GLY A O 1
ATOM 790 N N . CYS A 1 106 ? -15.434 -2.964 -1.751 1.00 79.81 106 CYS A N 1
ATOM 791 C CA . CYS A 1 106 ? -16.108 -1.704 -1.441 1.00 79.81 106 CYS A CA 1
ATOM 792 C C . CYS A 1 106 ? -16.693 -1.056 -2.693 1.00 79.81 106 CYS A C 1
ATOM 794 O O . CYS A 1 106 ? -16.273 -1.434 -3.811 1.00 79.81 106 CYS A O 1
#

Foldseek 3Di:
DDEAAEAEAEFEPDPVRLVVVLVVVCCCPPVVPYHYNYYAYEHEQDADDVVVVVVSCVVSVGDYLYYQHRFVQVVVCVVVVHDPVPGPPPTSRVVGVVSSVVPVPD

pLDDT: mean 92.77, std 5.57, range [58.38, 98.12]

InterPro domains:
  IPR027417 P-loop containing nucleoside triphosphate hydrolase [G3DSA:3.40.50.300] (1-105)
  IPR027417 P-loop containing nucleoside triphosphate hydrolase [SSF52540] (4-104)

Organism: NCBI:txid345631